Protein AF-A0A820GS29-F1 (afdb_monomer)

Structure (mmCIF, N/CA/C/O backbone):
data_AF-A0A820GS29-F1
#
_entry.id   AF-A0A820GS29-F1
#
loop_
_atom_site.group_PDB
_atom_site.id
_atom_site.type_symbol
_atom_site.label_atom_id
_atom_site.label_alt_id
_atom_site.label_comp_id
_atom_site.label_asym_id
_atom_site.label_entity_id
_atom_site.label_seq_id
_atom_site.pdbx_PDB_ins_code
_atom_site.Cartn_x
_atom_site.Cartn_y
_atom_site.Cartn_z
_atom_site.occupancy
_atom_site.B_iso_or_equiv
_atom_site.auth_seq_id
_atom_site.auth_comp_id
_atom_site.auth_asym_id
_atom_site.auth_atom_id
_atom_site.pdbx_PDB_model_num
ATOM 1 N N . PHE A 1 1 ? -36.192 -13.690 39.937 1.00 41.09 1 PHE A N 1
ATOM 2 C CA . PHE A 1 1 ? -34.889 -13.279 39.379 1.00 41.09 1 PHE A CA 1
ATOM 3 C C . PHE A 1 1 ? -35.140 -12.783 37.959 1.00 41.09 1 PHE A C 1
ATOM 5 O O . PHE A 1 1 ? -35.289 -13.589 37.053 1.00 41.09 1 PHE A O 1
ATOM 12 N N . PHE A 1 2 ? -35.360 -11.478 37.783 1.00 47.66 2 PHE A N 1
ATOM 13 C CA . PHE A 1 2 ? -35.663 -10.891 36.473 1.00 47.66 2 PHE A CA 1
ATOM 14 C C . PHE A 1 2 ? -34.328 -10.566 35.795 1.00 47.66 2 PHE A C 1
ATOM 16 O O . PHE A 1 2 ? -33.646 -9.623 36.193 1.00 47.66 2 PHE A O 1
ATOM 23 N N . VAL A 1 3 ? -33.917 -11.386 34.829 1.00 56.66 3 VAL A N 1
ATOM 24 C CA . VAL A 1 3 ? -32.747 -11.104 33.989 1.00 56.66 3 VAL A CA 1
ATOM 25 C C . VAL A 1 3 ? -33.113 -9.908 33.112 1.00 56.66 3 VAL A C 1
ATOM 27 O O . VAL A 1 3 ? -33.940 -10.028 32.210 1.00 56.66 3 VAL A O 1
ATOM 30 N N . ARG A 1 4 ? -32.563 -8.725 33.415 1.00 59.56 4 ARG A N 1
ATOM 31 C CA . ARG A 1 4 ? -32.670 -7.575 32.510 1.00 59.56 4 ARG A CA 1
ATOM 32 C C . ARG A 1 4 ? -31.845 -7.881 31.255 1.00 59.56 4 ARG A C 1
ATOM 34 O O . ARG A 1 4 ? -30.727 -8.375 31.392 1.00 59.56 4 ARG A O 1
ATOM 41 N N . PRO A 1 5 ? -32.356 -7.603 30.047 1.00 60.47 5 PRO A N 1
ATOM 42 C CA . PRO A 1 5 ? -31.556 -7.742 28.841 1.00 60.47 5 PRO A CA 1
ATOM 43 C C . PRO A 1 5 ? -30.421 -6.706 28.872 1.00 60.47 5 PRO A C 1
ATOM 45 O O . PRO A 1 5 ? -30.665 -5.503 28.781 1.00 60.47 5 PRO A O 1
ATOM 48 N N . ASN A 1 6 ? -29.180 -7.171 29.038 1.00 63.50 6 ASN A N 1
ATOM 49 C CA . ASN A 1 6 ? -27.981 -6.333 28.993 1.00 63.50 6 ASN A CA 1
ATOM 50 C C . ASN A 1 6 ? -27.607 -6.056 27.531 1.00 63.50 6 ASN A C 1
ATOM 52 O O . ASN A 1 6 ? -26.710 -6.680 26.975 1.00 63.50 6 ASN A O 1
ATOM 56 N N . TRP A 1 7 ? -28.292 -5.100 26.903 1.00 62.91 7 TRP A N 1
ATOM 57 C CA . TRP A 1 7 ? -27.891 -4.508 25.617 1.00 62.91 7 TRP A CA 1
ATOM 58 C C . TRP A 1 7 ? -26.733 -3.510 25.785 1.00 62.91 7 TRP A C 1
ATOM 60 O O . TRP A 1 7 ? -26.714 -2.446 25.167 1.00 62.91 7 TRP A O 1
ATOM 70 N N . THR A 1 8 ? -25.786 -3.787 26.680 1.00 69.19 8 THR A N 1
ATOM 71 C CA . THR A 1 8 ? -24.673 -2.879 26.938 1.00 69.19 8 THR A CA 1
ATOM 72 C C . THR A 1 8 ? -23.547 -3.186 25.956 1.00 69.19 8 THR A C 1
ATOM 74 O O . THR A 1 8 ? -22.783 -4.134 26.108 1.00 69.19 8 THR A O 1
ATOM 77 N N . PHE A 1 9 ? -23.411 -2.343 24.930 1.00 76.06 9 PHE A N 1
ATOM 78 C CA . PHE A 1 9 ? -22.301 -2.361 23.965 1.00 76.06 9 PHE A CA 1
ATOM 79 C C . PHE A 1 9 ? -20.935 -1.994 24.587 1.00 76.06 9 PHE A C 1
ATOM 81 O O . PHE A 1 9 ? -19.988 -1.662 23.881 1.00 76.06 9 PHE A O 1
ATOM 88 N N . GLU A 1 10 ? -20.806 -2.060 25.911 1.00 77.38 10 GLU A N 1
ATOM 89 C CA . GLU A 1 10 ? -19.615 -1.682 26.672 1.00 77.38 10 GLU A CA 1
ATOM 90 C C . GLU A 1 10 ? -18.399 -2.525 26.289 1.00 77.38 10 GLU A C 1
ATOM 92 O O . GLU A 1 10 ? -17.317 -1.978 26.103 1.00 77.38 10 GLU A O 1
ATOM 97 N N . LEU A 1 11 ? -18.578 -3.834 26.067 1.00 76.75 11 LEU A N 1
ATOM 98 C CA . LEU A 1 11 ? -17.507 -4.704 25.566 1.00 76.75 11 LEU A CA 1
ATOM 99 C C . LEU A 1 11 ? -17.043 -4.292 24.164 1.00 76.75 11 LEU A C 1
ATOM 101 O O . LEU A 1 11 ? -15.857 -4.378 23.850 1.00 76.75 11 LEU A O 1
ATOM 105 N N . LEU A 1 12 ? -17.963 -3.815 23.326 1.00 78.56 12 LEU A N 1
ATOM 106 C CA . LEU A 1 12 ? -17.663 -3.347 21.975 1.00 78.56 12 LEU A CA 1
ATOM 107 C C . LEU A 1 12 ? -16.857 -2.045 22.038 1.00 78.56 12 LEU A C 1
ATOM 109 O O . LEU A 1 12 ? -15.800 -1.947 21.426 1.00 78.56 12 LEU A O 1
ATOM 113 N N . PHE A 1 13 ? -17.271 -1.088 22.868 1.00 77.62 13 PHE A N 1
ATOM 114 C CA . PHE A 1 13 ? -16.509 0.144 23.085 1.00 77.62 13 PHE A CA 1
ATOM 115 C C . PHE A 1 13 ? -15.156 -0.091 23.769 1.00 77.62 13 PHE A C 1
ATOM 117 O O . PHE A 1 13 ? -14.193 0.607 23.459 1.00 77.62 13 PHE A O 1
ATOM 124 N N . LEU A 1 14 ? -15.051 -1.090 24.649 1.00 74.94 14 LEU A N 1
ATOM 125 C CA . LEU A 1 14 ? -13.799 -1.472 25.303 1.00 74.94 14 LEU A CA 1
ATOM 126 C C . LEU A 1 14 ? -12.811 -2.116 24.317 1.00 74.94 14 LEU A C 1
ATOM 128 O O . LEU A 1 14 ? -11.616 -1.838 24.367 1.00 74.94 14 LEU A O 1
ATOM 132 N N . THR A 1 15 ? -13.300 -2.965 23.409 1.00 79.19 15 THR A N 1
ATOM 133 C CA . THR A 1 15 ? -12.461 -3.708 22.449 1.00 79.19 15 THR A CA 1
ATOM 134 C C . THR A 1 15 ? -12.125 -2.910 21.193 1.00 79.19 15 THR A C 1
ATOM 136 O O . THR A 1 15 ? -11.029 -3.056 20.655 1.00 79.19 15 THR A O 1
ATOM 139 N N . VAL A 1 16 ? -13.043 -2.055 20.745 1.00 75.12 16 VAL A N 1
ATOM 140 C CA . VAL A 1 16 ? -12.930 -1.213 19.544 1.00 75.12 16 VAL A CA 1
ATOM 141 C C . VAL A 1 16 ? -12.537 0.228 19.906 1.00 75.12 16 VAL A C 1
ATOM 143 O O . VAL A 1 16 ? -12.439 1.097 19.047 1.00 75.12 16 VAL A O 1
ATOM 146 N N . GLY A 1 17 ? -12.273 0.506 21.184 1.00 75.81 17 GLY A N 1
ATOM 147 C CA . GLY A 1 17 ? -11.872 1.825 21.664 1.00 75.81 17 GLY A CA 1
ATOM 148 C C . GLY A 1 17 ? -10.761 2.470 20.822 1.00 75.81 17 GLY A C 1
ATOM 149 O O . GLY A 1 17 ? -9.892 1.802 20.269 1.00 75.81 17 GLY A O 1
ATOM 150 N N . GLN A 1 18 ? -10.791 3.801 20.725 1.00 80.38 18 GLN A N 1
ATOM 151 C CA . GLN A 1 18 ? -9.792 4.591 19.987 1.00 80.38 18 GLN A CA 1
ATOM 152 C C . GLN A 1 18 ? -9.742 4.326 18.464 1.00 80.38 18 GLN A C 1
ATOM 154 O O . GLN A 1 18 ? -8.698 4.475 17.823 1.00 80.38 18 GLN A O 1
ATOM 159 N N . LEU A 1 19 ? -10.895 4.025 17.848 1.00 83.81 19 LEU A N 1
ATOM 160 C CA . LEU A 1 19 ? -11.033 3.931 16.384 1.00 83.81 19 LEU A CA 1
ATOM 161 C C . LEU A 1 19 ? -10.445 5.124 15.635 1.00 83.81 19 LEU A C 1
ATOM 163 O O . LEU A 1 19 ? -9.818 4.945 14.598 1.00 83.81 19 LEU A O 1
ATOM 167 N N . HIS A 1 20 ? -10.628 6.335 16.159 1.00 87.19 20 HIS A N 1
ATOM 168 C CA . HIS A 1 20 ? -10.112 7.549 15.533 1.00 87.19 20 HIS A CA 1
ATOM 169 C C . HIS A 1 20 ? -8.586 7.490 15.346 1.00 87.19 20 HIS A C 1
ATOM 171 O O . HIS A 1 20 ? -8.100 7.769 14.254 1.00 87.19 20 HIS A O 1
ATOM 177 N N . ILE A 1 21 ? -7.838 7.041 16.362 1.00 88.00 21 ILE A N 1
ATOM 178 C CA . ILE A 1 21 ? -6.379 6.862 16.283 1.00 88.00 21 ILE A CA 1
ATOM 179 C C . ILE A 1 21 ? -6.040 5.773 15.265 1.00 88.00 21 ILE A C 1
ATOM 181 O O . ILE A 1 21 ? -5.169 5.964 14.421 1.00 88.00 21 ILE A O 1
ATOM 185 N N . THR A 1 22 ? -6.771 4.658 15.300 1.00 88.50 22 THR A N 1
ATOM 186 C CA . THR A 1 22 ? -6.577 3.525 14.382 1.00 88.50 22 THR A CA 1
ATOM 187 C C . THR A 1 22 ? -6.754 3.937 12.920 1.00 88.50 22 THR A C 1
ATOM 189 O O . THR A 1 22 ? -5.901 3.639 12.085 1.00 88.50 22 THR A O 1
ATOM 192 N N . ILE A 1 23 ? -7.818 4.683 12.614 1.00 90.62 23 ILE A N 1
ATOM 193 C CA . ILE A 1 23 ? -8.113 5.196 11.271 1.00 90.62 23 ILE A CA 1
ATOM 194 C C . ILE A 1 23 ? -7.034 6.186 10.822 1.00 90.62 23 ILE A C 1
ATOM 196 O O . ILE A 1 23 ? -6.609 6.129 9.669 1.00 90.62 23 ILE A O 1
ATOM 200 N N . ILE A 1 24 ? -6.555 7.063 11.712 1.00 91.38 24 ILE A N 1
ATOM 201 C CA . ILE A 1 24 ? -5.475 8.010 11.396 1.00 91.38 24 ILE A CA 1
ATOM 202 C C . ILE A 1 24 ? -4.181 7.258 11.067 1.00 91.38 24 ILE A C 1
ATOM 204 O O . ILE A 1 24 ? -3.594 7.506 10.014 1.00 91.38 24 ILE A O 1
ATOM 208 N N . ILE A 1 25 ? -3.757 6.315 11.918 1.00 89.62 25 ILE A N 1
ATOM 209 C CA . ILE A 1 25 ? -2.548 5.504 11.693 1.00 89.62 25 ILE A CA 1
ATOM 210 C C . ILE A 1 25 ? -2.652 4.764 10.358 1.00 89.62 25 ILE A C 1
ATOM 212 O O . ILE A 1 25 ? -1.737 4.828 9.535 1.00 89.62 25 ILE A O 1
ATOM 216 N N . TRP A 1 26 ? -3.782 4.095 10.126 1.00 92.06 26 TRP A N 1
ATOM 217 C CA . TRP A 1 26 ? -4.025 3.348 8.900 1.00 92.06 26 TRP A CA 1
ATOM 218 C C . TRP A 1 26 ? -4.023 4.247 7.661 1.00 92.06 26 TRP A C 1
ATOM 220 O O . TRP A 1 26 ? -3.376 3.919 6.667 1.00 92.06 26 TRP A O 1
ATOM 230 N N . SER A 1 27 ? -4.700 5.395 7.714 1.00 92.19 27 SER A N 1
ATOM 231 C CA . SER A 1 27 ? -4.778 6.343 6.600 1.00 92.19 27 SER A CA 1
ATOM 232 C C . SER A 1 27 ? -3.396 6.886 6.239 1.00 92.19 27 SER A C 1
ATOM 234 O O . SER A 1 27 ? -2.990 6.819 5.079 1.00 92.19 27 SER A O 1
ATOM 236 N N . VAL A 1 28 ? -2.623 7.325 7.239 1.00 91.88 28 VAL A N 1
ATOM 237 C CA . VAL A 1 28 ? -1.259 7.837 7.042 1.00 91.88 28 VAL A CA 1
ATOM 238 C C . VAL A 1 28 ? -0.348 6.759 6.459 1.00 91.88 28 VAL A C 1
ATOM 240 O O . VAL A 1 28 ? 0.352 7.018 5.480 1.00 91.88 28 VAL A O 1
ATOM 243 N N . MET A 1 29 ? -0.382 5.540 7.007 1.00 91.25 29 MET A N 1
ATOM 244 C CA . MET A 1 29 ? 0.409 4.417 6.498 1.00 91.25 29 MET A CA 1
ATOM 245 C C . MET A 1 29 ? 0.035 4.081 5.047 1.00 91.25 29 MET A C 1
ATOM 247 O O . MET A 1 29 ? 0.918 3.957 4.198 1.00 91.25 29 MET A O 1
ATOM 251 N N . THR A 1 30 ? -1.263 3.998 4.738 1.00 90.62 30 THR A N 1
ATOM 252 C CA . THR A 1 30 ? -1.778 3.684 3.394 1.00 90.62 30 THR A CA 1
ATOM 253 C C . THR A 1 30 ? -1.387 4.755 2.382 1.00 90.62 30 THR A C 1
ATOM 255 O O . THR A 1 30 ? -0.908 4.439 1.292 1.00 90.62 30 THR A O 1
ATOM 258 N N . PHE A 1 31 ? -1.554 6.027 2.740 1.00 92.06 31 PHE A N 1
ATOM 259 C CA . PHE A 1 31 ? -1.212 7.158 1.888 1.00 92.06 31 PHE A CA 1
ATOM 260 C C . PHE A 1 31 ? 0.290 7.174 1.597 1.00 92.06 31 PHE A C 1
ATOM 262 O O . PHE A 1 31 ? 0.700 7.128 0.439 1.00 92.06 31 PHE A O 1
ATOM 269 N N . CYS A 1 32 ? 1.112 7.132 2.649 1.00 90.81 32 CYS A N 1
ATOM 270 C CA . CYS A 1 32 ? 2.569 7.096 2.550 1.00 90.81 32 CYS A CA 1
ATOM 271 C C . CYS A 1 32 ? 3.042 5.945 1.647 1.00 90.81 32 CYS A C 1
ATOM 273 O O . CYS A 1 32 ? 3.834 6.149 0.728 1.00 90.81 32 CYS A O 1
ATOM 275 N N . THR A 1 33 ? 2.467 4.758 1.837 1.00 89.56 33 THR A N 1
ATOM 276 C CA . THR A 1 33 ? 2.737 3.572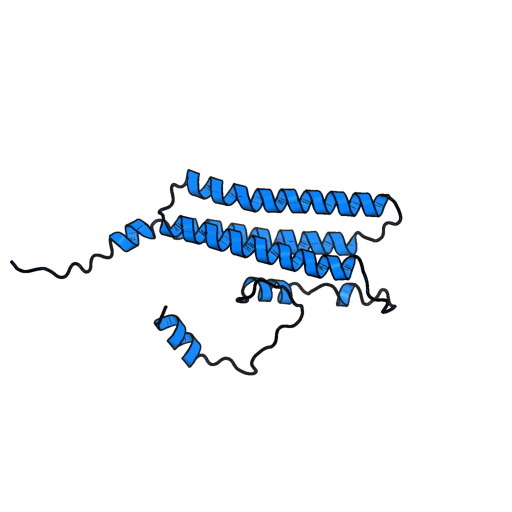 1.019 1.00 89.56 33 THR A CA 1
ATOM 277 C C . THR A 1 33 ? 2.373 3.740 -0.439 1.00 89.56 33 THR A C 1
ATOM 279 O O . THR A 1 33 ? 3.144 3.370 -1.325 1.00 89.56 33 THR A O 1
ATOM 282 N N . THR A 1 34 ? 1.208 4.317 -0.705 1.00 90.25 34 THR A N 1
ATOM 283 C CA . THR A 1 34 ? 0.726 4.498 -2.070 1.00 90.25 34 THR A CA 1
ATOM 284 C C . THR A 1 34 ? 1.690 5.380 -2.863 1.00 90.25 34 THR A C 1
ATOM 286 O O . THR A 1 34 ? 2.096 5.013 -3.964 1.00 90.25 34 THR A O 1
ATOM 289 N N . PHE A 1 35 ? 2.119 6.505 -2.290 1.00 90.62 35 PHE A N 1
ATOM 290 C CA . PHE A 1 35 ? 3.006 7.437 -2.982 1.00 90.62 35 PHE A CA 1
ATOM 291 C C . PHE A 1 35 ? 4.457 6.960 -3.040 1.00 90.62 35 PHE A C 1
ATOM 293 O O . PHE A 1 35 ? 5.048 6.978 -4.118 1.00 90.62 35 PHE A O 1
ATOM 300 N N . LEU A 1 36 ? 5.034 6.506 -1.922 1.00 90.94 36 LEU A N 1
ATOM 301 C CA . LEU A 1 36 ? 6.449 6.122 -1.879 1.00 90.94 36 LEU A CA 1
ATOM 302 C C . LEU A 1 36 ? 6.758 4.936 -2.790 1.00 90.94 36 LEU A C 1
ATOM 304 O O . LEU A 1 36 ? 7.747 4.968 -3.518 1.00 90.94 36 LEU A O 1
ATOM 308 N N . VAL A 1 37 ? 5.914 3.904 -2.787 1.00 92.06 37 VAL A N 1
ATOM 309 C CA . VAL A 1 37 ? 6.160 2.695 -3.583 1.00 92.06 37 VAL A CA 1
ATOM 310 C C . VAL A 1 37 ? 5.967 2.974 -5.069 1.00 92.06 37 VAL A C 1
ATOM 312 O O . VAL A 1 37 ? 6.806 2.578 -5.881 1.00 92.06 37 VAL A O 1
ATOM 315 N N . TYR A 1 38 ? 4.900 3.689 -5.436 1.00 91.31 38 TYR A N 1
ATOM 316 C CA . TYR A 1 38 ? 4.646 4.025 -6.834 1.00 91.31 38 TYR A CA 1
ATOM 317 C C . TYR A 1 38 ? 5.739 4.937 -7.398 1.00 91.31 38 TYR A C 1
ATOM 319 O O . TYR A 1 38 ? 6.353 4.610 -8.410 1.00 91.31 38 TYR A O 1
ATOM 327 N N . TYR A 1 39 ? 6.051 6.050 -6.728 1.00 91.31 39 TYR A N 1
ATOM 328 C CA . TYR A 1 39 ? 7.094 6.950 -7.218 1.00 91.31 39 TYR A CA 1
ATOM 329 C C . TYR A 1 39 ? 8.487 6.325 -7.131 1.00 91.31 39 TYR A C 1
ATOM 331 O O . TYR A 1 39 ? 9.290 6.522 -8.039 1.00 91.31 39 TYR A O 1
ATOM 339 N N . GLY A 1 40 ? 8.774 5.532 -6.097 1.00 90.88 40 GLY A N 1
ATOM 340 C CA . GLY A 1 40 ? 10.054 4.840 -5.950 1.00 90.88 40 GLY A CA 1
ATOM 341 C C . GLY A 1 40 ? 10.316 3.832 -7.070 1.00 90.88 40 GLY A C 1
ATOM 342 O O . GLY A 1 40 ? 11.422 3.786 -7.607 1.00 90.88 40 GLY A O 1
ATOM 343 N N . THR A 1 41 ? 9.305 3.054 -7.464 1.00 89.50 41 THR A N 1
ATOM 344 C CA . THR A 1 41 ? 9.400 2.131 -8.613 1.00 89.50 41 THR A CA 1
ATOM 345 C C . THR A 1 41 ? 9.425 2.869 -9.951 1.00 89.50 41 THR A C 1
ATOM 347 O O . THR A 1 41 ? 10.171 2.472 -10.841 1.00 89.50 41 THR A O 1
ATOM 350 N N . TYR A 1 42 ? 8.680 3.969 -10.088 1.00 89.94 42 TYR A N 1
ATOM 351 C CA . TYR A 1 42 ? 8.671 4.800 -11.294 1.00 89.94 42 TYR A CA 1
ATOM 352 C C . TYR A 1 42 ? 10.025 5.483 -11.554 1.00 89.94 42 TYR A C 1
ATOM 354 O O . TYR A 1 42 ? 10.544 5.449 -12.671 1.00 89.94 42 TYR A O 1
ATOM 362 N N . ILE A 1 43 ? 10.630 6.078 -10.519 1.00 88.56 43 ILE A N 1
ATOM 363 C CA . ILE A 1 43 ? 11.965 6.692 -10.608 1.00 88.56 43 ILE A CA 1
ATOM 364 C C . ILE A 1 43 ? 13.002 5.628 -10.956 1.00 88.56 43 ILE A C 1
ATOM 366 O O . ILE A 1 43 ? 13.838 5.863 -11.825 1.00 88.56 43 ILE A O 1
ATOM 370 N N . TRP A 1 44 ? 12.917 4.457 -10.318 1.00 89.25 44 TRP A N 1
ATOM 371 C CA . TRP A 1 44 ? 13.792 3.334 -10.627 1.00 89.25 44 TRP A CA 1
ATOM 372 C C . TRP A 1 44 ? 13.675 2.905 -12.083 1.00 89.25 44 TRP A C 1
ATOM 374 O O . TRP A 1 44 ? 14.694 2.858 -12.761 1.00 89.25 44 TRP A O 1
ATOM 384 N N . ALA A 1 45 ? 12.458 2.702 -12.596 1.00 86.31 45 ALA A N 1
ATOM 385 C CA . ALA A 1 45 ? 12.221 2.337 -13.991 1.00 86.31 45 ALA A CA 1
ATOM 386 C C . ALA A 1 45 ? 12.849 3.345 -14.974 1.00 86.31 45 ALA A C 1
ATOM 388 O O . ALA A 1 45 ? 13.574 2.953 -15.888 1.00 86.31 45 ALA A O 1
ATOM 389 N N . ASN A 1 46 ? 12.638 4.646 -14.747 1.00 83.56 46 ASN A N 1
ATOM 390 C CA . ASN A 1 46 ? 13.147 5.714 -15.616 1.00 83.56 46 ASN A CA 1
ATOM 391 C C . ASN A 1 46 ? 14.656 5.971 -15.473 1.00 83.56 46 ASN A C 1
ATOM 393 O O . ASN A 1 46 ? 15.285 6.504 -16.392 1.00 83.56 46 ASN A O 1
ATOM 397 N N . GLY A 1 47 ? 15.234 5.629 -14.321 1.00 79.06 47 GLY A N 1
ATOM 398 C CA . GLY A 1 47 ? 16.642 5.837 -13.995 1.00 79.06 47 GLY A CA 1
ATOM 399 C C . GLY A 1 47 ? 17.592 4.847 -14.665 1.00 79.06 47 GLY A C 1
ATOM 400 O O . GLY A 1 47 ? 18.797 5.082 -14.683 1.00 79.06 47 GLY A O 1
ATOM 401 N N . ARG A 1 48 ? 17.091 3.768 -15.281 1.00 78.12 48 ARG A N 1
ATOM 402 C CA . ARG A 1 48 ? 17.923 2.709 -15.886 1.00 78.12 48 ARG A CA 1
ATOM 403 C C . ARG A 1 48 ? 18.430 3.037 -17.289 1.00 78.12 48 ARG A C 1
ATOM 405 O O . ARG A 1 48 ? 18.413 2.204 -18.185 1.00 78.12 48 ARG A O 1
ATOM 412 N N . LYS A 1 49 ? 18.909 4.267 -17.467 1.00 75.12 49 LYS A N 1
ATOM 413 C CA . LYS A 1 49 ? 19.636 4.712 -18.669 1.00 75.12 49 LYS A CA 1
ATOM 414 C C . LYS A 1 49 ? 21.139 4.426 -18.577 1.00 75.12 49 LYS A C 1
ATOM 416 O O . LYS A 1 49 ? 21.868 4.615 -19.546 1.00 75.12 49 LYS A O 1
ATOM 421 N N . PHE A 1 50 ? 21.611 4.009 -17.402 1.00 72.06 50 PHE A N 1
ATOM 422 C CA . PHE A 1 50 ? 23.010 3.677 -17.149 1.00 72.06 50 PHE A CA 1
ATOM 423 C C . PHE A 1 50 ? 23.365 2.293 -17.707 1.00 72.06 50 PHE A C 1
ATOM 425 O O . PHE A 1 50 ? 22.538 1.386 -17.706 1.00 72.06 50 PHE A O 1
ATOM 432 N N . SER A 1 51 ? 24.615 2.118 -18.139 1.00 75.50 51 SER A N 1
ATOM 433 C CA . SER A 1 51 ? 25.146 0.841 -18.634 1.00 75.50 51 SER A CA 1
ATOM 434 C C . SER A 1 51 ? 26.243 0.291 -17.711 1.00 75.50 51 SER A C 1
ATOM 436 O O . SER A 1 51 ? 26.899 1.039 -16.980 1.00 75.50 51 SER A O 1
ATOM 438 N N . GLY A 1 52 ? 26.441 -1.030 -17.732 1.00 81.25 52 GLY A N 1
ATOM 439 C CA . GLY A 1 52 ? 27.532 -1.714 -17.032 1.00 81.25 52 GLY A CA 1
ATOM 440 C C . GLY A 1 52 ? 27.365 -1.817 -15.509 1.00 81.25 52 GLY A C 1
ATOM 441 O O . GLY A 1 52 ? 26.283 -2.089 -14.989 1.00 81.25 52 GLY A O 1
ATOM 442 N N . THR A 1 53 ? 28.462 -1.648 -14.769 1.00 81.88 53 THR A N 1
ATOM 443 C CA . THR A 1 53 ? 28.536 -1.819 -13.303 1.00 81.88 53 THR A CA 1
ATOM 444 C C . THR A 1 53 ? 27.728 -0.776 -12.527 1.00 81.88 53 THR A C 1
ATOM 446 O O . THR A 1 53 ? 27.239 -1.071 -11.438 1.00 81.88 53 THR A O 1
ATOM 449 N N . ILE A 1 54 ? 27.540 0.419 -13.097 1.00 85.06 54 ILE A N 1
ATOM 450 C CA . ILE A 1 54 ? 26.771 1.520 -12.492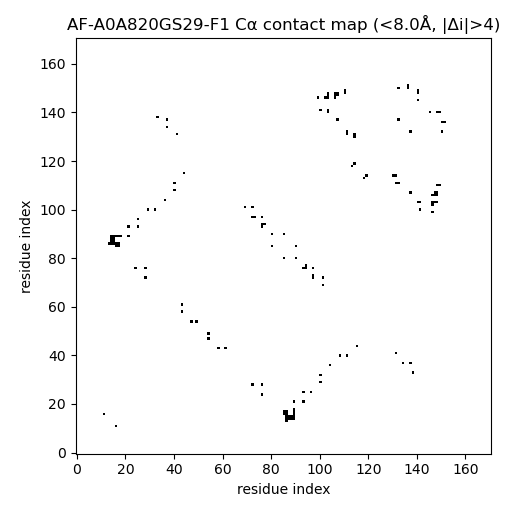 1.00 85.06 54 ILE A CA 1
ATOM 451 C C . ILE A 1 54 ? 25.284 1.153 -12.401 1.00 85.06 54 ILE A C 1
ATOM 453 O O . ILE A 1 54 ? 24.649 1.435 -11.388 1.00 85.06 54 ILE A O 1
ATOM 457 N N . LEU A 1 55 ? 24.748 0.455 -13.409 1.00 86.19 55 LEU A N 1
ATOM 458 C CA . LEU A 1 55 ? 23.370 -0.040 -13.389 1.00 86.19 55 LEU A CA 1
ATOM 459 C C . LEU A 1 55 ? 23.159 -1.068 -12.269 1.00 86.19 55 LEU A C 1
ATOM 461 O O . LEU A 1 55 ? 22.193 -0.974 -11.520 1.00 86.19 55 LEU A O 1
ATOM 465 N N . LYS A 1 56 ? 24.105 -2.003 -12.100 1.00 86.12 56 LYS A N 1
ATOM 466 C CA . LYS A 1 56 ? 24.055 -2.998 -11.014 1.00 86.12 56 LYS A CA 1
ATOM 467 C C . LYS A 1 56 ? 24.087 -2.341 -9.633 1.00 86.12 56 LYS A C 1
ATOM 469 O O . LYS A 1 56 ? 23.359 -2.769 -8.744 1.00 86.12 56 LYS A O 1
ATOM 474 N N . LEU A 1 57 ? 24.919 -1.313 -9.451 1.00 88.88 57 LEU A N 1
ATOM 475 C CA . LEU A 1 57 ? 24.969 -0.559 -8.198 1.00 88.88 57 LEU A CA 1
ATOM 476 C C . LEU A 1 57 ? 23.662 0.208 -7.957 1.00 88.88 57 LEU A C 1
ATOM 478 O O . LEU A 1 57 ? 23.151 0.188 -6.844 1.00 88.88 57 LEU A O 1
ATOM 482 N N . TYR A 1 58 ? 23.100 0.834 -8.994 1.00 90.25 58 TYR A N 1
ATOM 483 C CA . TYR A 1 58 ? 21.815 1.528 -8.913 1.00 90.25 58 TYR A CA 1
ATOM 484 C C . TYR A 1 58 ? 20.674 0.585 -8.502 1.00 90.25 58 TYR A C 1
ATOM 486 O O . TYR A 1 58 ? 19.926 0.901 -7.576 1.00 90.25 58 TYR A O 1
ATOM 494 N N . ASP A 1 59 ? 20.595 -0.599 -9.115 1.00 89.44 59 ASP A N 1
ATOM 495 C CA . ASP A 1 59 ? 19.603 -1.625 -8.777 1.00 89.44 59 ASP A CA 1
ATOM 496 C C . ASP A 1 59 ? 19.790 -2.154 -7.343 1.00 89.44 59 ASP A C 1
ATOM 498 O O . ASP A 1 59 ? 18.811 -2.317 -6.614 1.00 89.44 59 ASP A O 1
ATOM 502 N N . MET A 1 60 ? 21.036 -2.355 -6.892 1.00 90.75 60 MET A N 1
ATOM 503 C CA . MET A 1 60 ? 21.328 -2.747 -5.505 1.00 90.75 60 MET A CA 1
ATOM 504 C C . MET A 1 60 ? 20.948 -1.662 -4.493 1.00 90.75 60 MET A C 1
ATOM 506 O O . MET A 1 60 ? 20.352 -1.968 -3.461 1.00 90.75 60 MET A O 1
ATOM 510 N N . CYS A 1 61 ? 21.258 -0.395 -4.781 1.00 92.19 61 CYS A N 1
ATOM 511 C CA . CYS A 1 61 ? 20.864 0.733 -3.939 1.00 92.19 61 CYS A CA 1
ATOM 512 C C . CYS A 1 61 ? 19.340 0.835 -3.835 1.00 92.19 61 CYS A C 1
ATOM 514 O O . CYS A 1 61 ? 18.808 1.021 -2.741 1.00 92.19 61 CYS A O 1
ATOM 516 N N . TRP A 1 62 ? 18.631 0.674 -4.953 1.00 92.56 62 TRP A N 1
ATOM 517 C CA . TRP A 1 62 ? 17.174 0.673 -4.959 1.00 92.56 62 TRP A CA 1
ATOM 518 C C . TRP A 1 62 ? 16.594 -0.486 -4.138 1.00 92.56 62 TRP A C 1
ATOM 520 O O . TRP A 1 62 ? 15.711 -0.269 -3.307 1.00 92.56 62 TRP A O 1
ATOM 530 N N . LEU A 1 63 ? 17.135 -1.696 -4.303 1.00 92.25 63 LEU A N 1
ATOM 531 C CA . LEU A 1 63 ? 16.735 -2.874 -3.533 1.00 92.25 63 LEU A CA 1
ATOM 532 C C . LEU A 1 63 ? 16.964 -2.660 -2.031 1.00 92.25 63 LEU A C 1
ATOM 534 O O . LEU A 1 63 ? 16.089 -2.974 -1.226 1.00 92.25 63 LEU A O 1
ATOM 538 N N . LEU A 1 64 ? 18.101 -2.077 -1.643 1.00 94.38 64 LEU A N 1
ATOM 539 C CA . LEU A 1 64 ? 18.394 -1.757 -0.247 1.00 94.38 64 LEU A CA 1
ATOM 540 C C . LEU A 1 64 ? 17.383 -0.755 0.326 1.00 94.38 64 LEU A C 1
ATOM 542 O O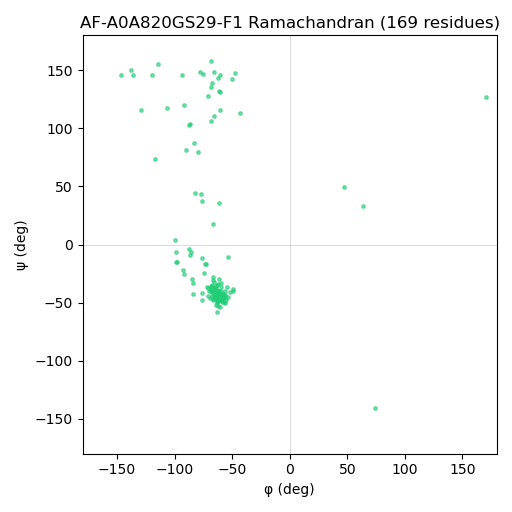 . LEU A 1 64 ? 16.840 -0.988 1.404 1.00 94.38 64 LEU A O 1
ATOM 546 N N . ILE A 1 65 ? 17.085 0.327 -0.403 1.00 94.25 65 ILE A N 1
ATOM 547 C CA . ILE A 1 65 ? 16.071 1.318 -0.006 1.00 94.25 65 ILE A CA 1
ATOM 548 C C . ILE A 1 65 ? 14.702 0.649 0.151 1.00 94.25 65 ILE A C 1
ATOM 550 O O . ILE A 1 65 ? 14.002 0.904 1.131 1.00 94.25 65 ILE A O 1
ATOM 554 N N . TYR A 1 66 ? 14.338 -0.238 -0.774 1.00 93.75 66 TYR A N 1
ATOM 555 C CA . TYR A 1 66 ? 13.098 -1.002 -0.715 1.00 93.75 66 TYR A CA 1
ATOM 556 C C . TYR A 1 66 ? 13.024 -1.904 0.529 1.00 93.75 66 TYR A C 1
ATOM 558 O O . TYR A 1 66 ? 12.015 -1.890 1.234 1.00 93.75 66 TYR A O 1
ATOM 566 N N . ILE A 1 67 ? 14.090 -2.642 0.855 1.00 94.06 67 ILE A N 1
ATOM 567 C CA . ILE A 1 67 ? 14.140 -3.474 2.069 1.00 94.06 67 ILE A CA 1
ATOM 568 C C . ILE A 1 67 ? 14.024 -2.606 3.324 1.00 94.06 67 ILE A C 1
ATOM 570 O O . ILE A 1 67 ? 13.203 -2.899 4.194 1.00 94.06 67 ILE A O 1
ATOM 574 N N . CYS A 1 68 ? 14.794 -1.519 3.411 1.00 94.38 68 CYS A N 1
ATOM 575 C CA . CYS A 1 68 ? 14.712 -0.572 4.524 1.00 94.38 68 CYS A CA 1
ATOM 576 C C . CYS A 1 68 ? 13.289 -0.023 4.687 1.00 94.38 68 CYS A C 1
ATOM 578 O O . CYS A 1 68 ? 12.790 0.091 5.806 1.00 94.38 68 CYS A O 1
ATOM 580 N N . TYR A 1 69 ? 12.611 0.261 3.576 1.00 93.12 69 TYR A N 1
ATOM 581 C CA . TYR A 1 69 ? 11.232 0.720 3.573 1.00 93.12 69 TYR A CA 1
ATOM 582 C C . TYR A 1 69 ? 10.250 -0.340 4.101 1.00 93.12 69 TYR A C 1
ATOM 584 O O . TYR A 1 69 ? 9.432 -0.027 4.964 1.00 93.12 69 TYR A O 1
ATOM 592 N N . VAL A 1 70 ? 10.355 -1.601 3.662 1.00 92.88 70 VAL A N 1
ATOM 593 C CA . VAL A 1 70 ? 9.515 -2.703 4.176 1.00 92.88 70 VAL A CA 1
ATOM 594 C C . VAL A 1 70 ? 9.756 -2.932 5.672 1.00 92.88 70 VAL A C 1
ATOM 596 O O . VAL A 1 70 ? 8.801 -3.108 6.429 1.00 92.88 70 VAL A O 1
ATOM 599 N N . MET A 1 71 ? 11.009 -2.858 6.129 1.00 93.94 71 MET A N 1
ATOM 600 C CA . MET A 1 71 ? 11.344 -2.939 7.556 1.00 93.94 71 MET A CA 1
ATOM 601 C C . MET A 1 71 ? 10.767 -1.761 8.352 1.00 93.94 71 MET A C 1
ATOM 603 O O . MET A 1 71 ? 10.255 -1.947 9.458 1.00 93.94 71 MET A O 1
ATOM 607 N N . GLY A 1 72 ? 10.788 -0.553 7.784 1.00 92.38 72 GLY A N 1
ATOM 608 C CA . GLY A 1 72 ? 10.128 0.623 8.353 1.00 92.38 72 GLY A CA 1
ATOM 609 C C . GLY A 1 72 ? 8.616 0.432 8.467 1.00 92.38 72 GLY A C 1
ATOM 610 O O . GLY A 1 72 ? 8.042 0.662 9.529 1.00 92.38 72 GLY 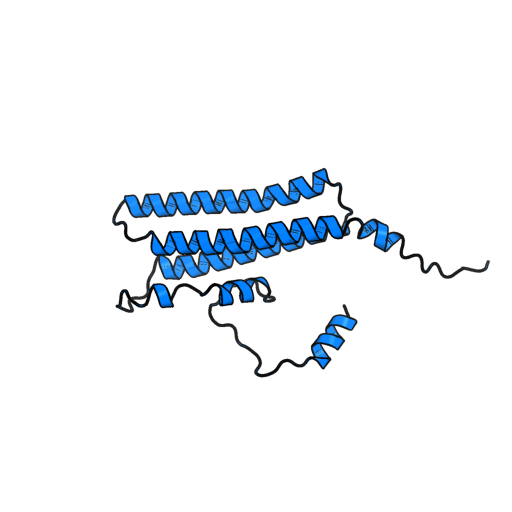A O 1
ATOM 611 N N . LEU A 1 73 ? 7.970 -0.076 7.414 1.00 91.19 73 LEU A N 1
ATOM 612 C CA . LEU A 1 73 ? 6.549 -0.418 7.444 1.00 91.19 73 LEU A CA 1
ATOM 613 C C . LEU A 1 73 ? 6.215 -1.493 8.472 1.00 91.19 73 LEU A C 1
ATOM 615 O O . LEU A 1 73 ? 5.108 -1.468 8.992 1.00 91.19 73 LEU A O 1
ATOM 619 N N . LEU A 1 74 ? 7.129 -2.416 8.783 1.00 91.44 74 LEU A N 1
ATOM 620 C CA . LEU A 1 74 ? 6.922 -3.442 9.806 1.00 91.44 74 LEU A CA 1
ATOM 621 C C . LEU A 1 74 ? 7.059 -2.872 11.230 1.00 91.44 74 LEU A C 1
ATOM 623 O O . LEU A 1 74 ? 6.266 -3.178 12.121 1.00 91.44 74 LEU A O 1
ATOM 627 N N . THR A 1 75 ? 8.053 -2.014 11.442 1.00 90.94 75 THR A N 1
ATOM 628 C CA . THR A 1 75 ? 8.407 -1.490 12.769 1.00 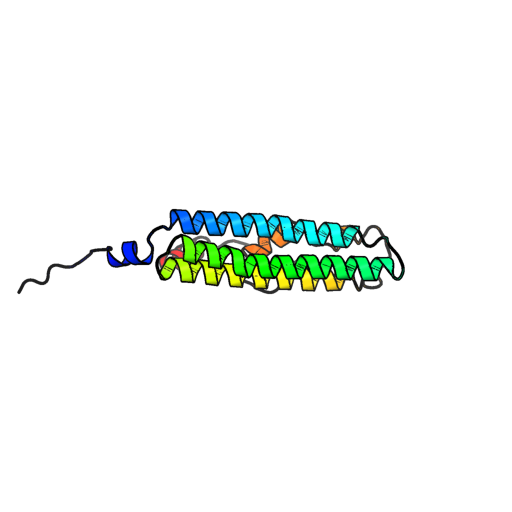90.94 75 THR A CA 1
ATOM 629 C C . THR A 1 75 ? 7.559 -0.292 13.195 1.00 90.94 75 THR A C 1
ATOM 631 O O . THR A 1 75 ? 7.096 -0.259 14.333 1.00 90.94 75 THR A O 1
ATOM 634 N N . ILE A 1 76 ? 7.290 0.671 12.305 1.00 90.62 76 ILE A N 1
ATOM 635 C CA . ILE A 1 76 ? 6.608 1.930 12.653 1.00 90.62 76 ILE A CA 1
ATOM 636 C C . ILE A 1 76 ? 5.194 1.690 13.217 1.00 90.62 76 ILE A C 1
ATOM 638 O O . ILE A 1 76 ? 4.937 2.158 14.329 1.00 90.62 76 ILE A O 1
ATOM 642 N N . PRO A 1 77 ? 4.277 0.961 12.545 1.00 87.31 77 PRO A N 1
ATOM 643 C CA . PRO A 1 77 ? 2.927 0.728 13.062 1.00 87.31 77 PRO A CA 1
ATOM 644 C C . PRO A 1 77 ? 2.940 -0.087 14.357 1.00 87.31 77 PRO A C 1
ATOM 646 O O . PRO A 1 77 ? 2.167 0.206 15.264 1.00 87.31 77 PRO A O 1
ATOM 649 N N . CYS A 1 78 ? 3.864 -1.047 14.481 1.00 88.06 78 CYS A N 1
ATOM 650 C CA . CYS A 1 78 ? 4.044 -1.844 15.694 1.00 88.06 78 CYS A CA 1
ATOM 651 C C . CYS A 1 78 ? 4.431 -0.958 16.892 1.00 88.06 78 CYS A C 1
ATOM 653 O O . CYS A 1 78 ? 3.801 -1.016 17.949 1.00 88.06 78 CYS A O 1
ATOM 655 N N . CYS A 1 79 ? 5.382 -0.040 16.699 1.00 90.44 79 CYS A N 1
ATOM 656 C CA . CYS A 1 79 ? 5.750 0.942 17.718 1.00 90.44 79 CYS A CA 1
ATOM 657 C C . CYS A 1 79 ? 4.582 1.877 18.079 1.00 90.44 79 CYS A C 1
ATOM 659 O O . CYS A 1 79 ? 4.394 2.182 19.257 1.00 90.44 79 CYS A O 1
ATOM 661 N N . GLN A 1 80 ? 3.778 2.323 17.102 1.00 87.62 80 GLN A N 1
ATOM 662 C CA . GLN A 1 80 ? 2.597 3.157 17.379 1.00 87.62 80 GLN A CA 1
ATOM 663 C C . GLN A 1 80 ? 1.551 2.398 18.203 1.00 87.62 80 GLN A C 1
ATOM 665 O O . GLN A 1 80 ? 1.017 2.944 19.166 1.00 87.62 80 GLN A O 1
ATOM 670 N N . VAL A 1 81 ? 1.303 1.127 17.878 1.00 88.62 81 VAL A N 1
ATOM 671 C CA . VAL A 1 81 ? 0.387 0.266 18.636 1.00 88.62 81 VAL A CA 1
ATOM 672 C C . VAL A 1 81 ? 0.821 0.136 20.098 1.00 88.62 81 VAL A C 1
ATOM 674 O O . VAL A 1 81 ? -0.008 0.299 20.994 1.00 88.62 81 VAL A O 1
ATOM 677 N N . MET A 1 82 ? 2.115 -0.090 20.353 1.00 88.38 82 MET A N 1
ATOM 678 C CA . MET A 1 82 ? 2.645 -0.183 21.719 1.00 88.38 82 MET A CA 1
ATOM 679 C C . MET A 1 82 ? 2.559 1.149 22.472 1.00 88.38 82 MET A C 1
ATOM 681 O O . MET A 1 82 ? 2.236 1.167 23.658 1.00 88.38 82 MET A O 1
ATOM 685 N N . LYS A 1 83 ? 2.820 2.269 21.787 1.00 88.81 83 LYS A N 1
ATOM 686 C CA . LYS A 1 83 ? 2.803 3.608 22.388 1.00 88.81 83 LYS A CA 1
ATOM 687 C C . LYS A 1 83 ? 1.401 4.051 22.806 1.00 88.81 83 LYS A C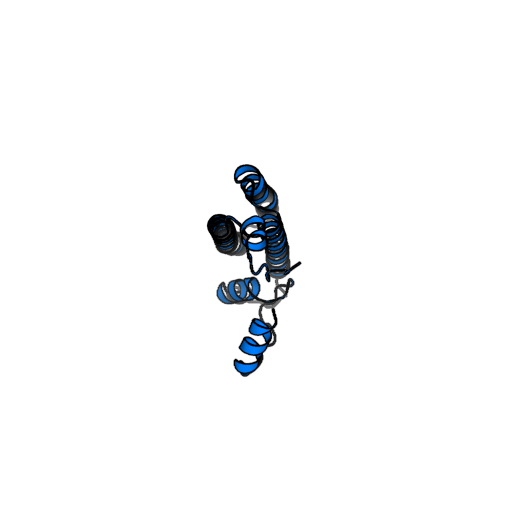 1
ATOM 689 O O . LYS A 1 83 ? 1.250 4.631 23.875 1.00 88.81 83 LYS A O 1
ATOM 694 N N . TYR A 1 84 ? 0.396 3.800 21.968 1.00 85.12 84 TYR A N 1
ATOM 695 C CA . TYR A 1 84 ? -0.989 4.204 22.236 1.00 85.12 84 TYR A CA 1
ATOM 696 C C . TYR A 1 84 ? -1.786 3.170 23.043 1.00 85.12 84 TYR A C 1
ATOM 698 O O . TYR A 1 84 ? -2.928 3.451 23.393 1.00 85.12 84 TYR A O 1
ATOM 706 N N . GLN A 1 85 ? -1.194 2.007 23.356 1.00 85.69 85 GLN A N 1
ATOM 707 C CA . GLN A 1 85 ? -1.838 0.908 24.093 1.00 85.69 85 GLN A CA 1
ATOM 708 C C . GLN A 1 85 ? -3.238 0.600 23.545 1.00 85.69 85 GLN A C 1
ATOM 710 O O . GLN A 1 85 ? -4.229 0.558 24.275 1.00 85.69 85 GLN A O 1
ATOM 715 N N . LEU A 1 86 ? -3.310 0.440 22.221 1.00 83.81 86 LEU A N 1
ATOM 716 C CA . LEU A 1 86 ? -4.572 0.207 21.531 1.00 83.81 86 LEU A CA 1
ATOM 717 C C . LEU A 1 86 ? -5.229 -1.095 22.026 1.00 83.81 86 LEU A C 1
ATOM 719 O O . LEU A 1 86 ? -4.531 -2.072 22.318 1.00 83.81 86 LEU A O 1
ATOM 723 N N . PRO A 1 87 ? -6.569 -1.141 22.091 1.00 86.12 87 PRO A N 1
ATOM 724 C CA . PRO A 1 87 ? -7.281 -2.338 22.504 1.00 86.12 87 PRO A CA 1
ATOM 725 C C . PRO A 1 87 ? -7.140 -3.456 21.463 1.00 86.12 87 PRO A C 1
ATOM 727 O O . PRO A 1 87 ? -6.869 -3.216 20.285 1.00 86.12 87 PRO A O 1
ATOM 730 N N . PHE A 1 88 ? -7.340 -4.698 21.904 1.00 85.06 88 PHE A N 1
ATOM 731 C CA . PHE A 1 88 ? -7.019 -5.905 21.133 1.00 85.06 88 PHE A CA 1
ATOM 732 C C . PHE A 1 88 ? -7.603 -5.937 19.707 1.00 85.06 88 PHE A C 1
ATOM 734 O O . PHE A 1 88 ? -6.917 -6.343 18.771 1.00 85.06 88 PHE A O 1
ATOM 741 N N . ALA A 1 89 ? -8.846 -5.489 19.500 1.00 87.44 89 ALA A N 1
ATOM 742 C CA . ALA A 1 89 ? -9.441 -5.522 18.162 1.00 87.44 89 ALA A CA 1
ATOM 743 C C . ALA A 1 89 ? -8.794 -4.494 17.214 1.00 87.44 89 ALA A C 1
ATOM 745 O O . ALA A 1 89 ? -8.561 -4.781 16.036 1.00 87.44 89 ALA A O 1
ATOM 746 N N . ALA A 1 90 ? -8.448 -3.311 17.731 1.00 87.81 90 ALA A N 1
ATOM 747 C CA . ALA A 1 90 ? -7.765 -2.271 16.968 1.00 87.81 90 ALA A CA 1
ATOM 748 C C . ALA A 1 90 ? -6.345 -2.703 16.570 1.00 87.81 90 ALA A C 1
ATOM 750 O O . ALA A 1 90 ? -5.937 -2.503 15.425 1.00 87.81 90 ALA A O 1
ATOM 751 N N . THR A 1 91 ? -5.608 -3.360 17.473 1.00 90.00 91 THR A N 1
ATOM 752 C CA . THR A 1 91 ? -4.260 -3.870 17.168 1.00 90.00 91 THR A CA 1
ATOM 753 C C . THR A 1 91 ? -4.290 -4.963 16.111 1.00 90.00 91 THR A C 1
ATOM 755 O O . THR A 1 91 ? -3.532 -4.888 15.145 1.00 90.00 91 THR A O 1
ATOM 758 N N . ALA A 1 92 ? -5.208 -5.925 16.237 1.00 90.94 92 ALA A N 1
ATOM 759 C CA . ALA A 1 92 ? -5.403 -6.974 15.242 1.00 90.94 92 ALA A CA 1
ATOM 760 C C . ALA A 1 92 ? -5.733 -6.387 13.860 1.00 90.94 92 ALA A C 1
ATOM 762 O O . ALA A 1 92 ? -5.156 -6.809 12.859 1.00 90.94 92 ALA A O 1
ATOM 763 N N . THR A 1 93 ? -6.593 -5.363 13.812 1.00 91.19 93 THR A N 1
ATOM 764 C CA . THR A 1 93 ? -6.948 -4.659 12.570 1.00 91.19 93 THR A CA 1
ATOM 765 C C . THR A 1 93 ? -5.730 -3.989 11.932 1.00 91.19 93 THR A C 1
ATOM 767 O O . THR A 1 93 ? -5.485 -4.175 10.742 1.00 91.19 93 THR A O 1
ATOM 770 N N . ILE A 1 94 ? -4.922 -3.256 12.709 1.00 92.25 94 ILE A N 1
ATOM 771 C CA . ILE A 1 94 ? -3.714 -2.590 12.194 1.00 92.25 94 ILE A CA 1
ATOM 772 C C . ILE A 1 94 ? -2.708 -3.613 11.666 1.00 92.25 94 ILE A C 1
ATOM 774 O O . ILE A 1 94 ? -2.172 -3.417 10.579 1.00 92.25 94 ILE A O 1
ATOM 778 N N . ILE A 1 95 ? -2.468 -4.705 12.397 1.00 92.38 95 ILE A N 1
ATOM 779 C CA . ILE A 1 95 ? -1.517 -5.751 11.992 1.00 92.38 95 ILE A CA 1
ATOM 780 C C . ILE A 1 95 ? -1.998 -6.456 10.716 1.00 92.38 95 ILE A C 1
ATOM 782 O O . ILE A 1 95 ? -1.212 -6.668 9.792 1.00 92.38 95 ILE A O 1
ATOM 786 N N . ALA A 1 96 ? -3.289 -6.789 10.625 1.00 93.06 96 ALA A N 1
ATOM 787 C CA . ALA A 1 96 ? -3.863 -7.395 9.425 1.00 93.06 96 ALA A CA 1
ATOM 788 C C . ALA A 1 96 ? -3.720 -6.470 8.205 1.00 93.06 96 ALA A C 1
ATOM 790 O O . ALA A 1 96 ? -3.283 -6.903 7.135 1.00 93.06 96 ALA A O 1
ATOM 791 N N . GLU A 1 97 ? -4.014 -5.181 8.375 1.00 92.50 97 GLU A N 1
ATOM 792 C CA . GLU A 1 97 ? -3.865 -4.174 7.325 1.00 92.50 97 GLU A CA 1
ATOM 793 C C . GLU A 1 97 ? -2.400 -3.931 6.935 1.00 92.50 97 GLU A C 1
ATOM 795 O O . GLU A 1 97 ? -2.088 -3.784 5.753 1.00 92.50 97 GLU A O 1
ATOM 800 N N . GLN A 1 98 ? -1.486 -3.956 7.902 1.00 93.44 98 GLN A N 1
ATOM 801 C CA . GLN A 1 98 ? -0.045 -3.851 7.683 1.00 93.44 98 GLN A CA 1
ATOM 802 C C . GLN A 1 98 ? 0.476 -5.020 6.834 1.00 93.44 98 GLN A C 1
ATOM 804 O O . GLN A 1 98 ? 1.159 -4.805 5.830 1.00 93.44 98 GLN A O 1
ATOM 809 N N . LEU A 1 99 ? 0.107 -6.259 7.179 1.00 93.56 99 LEU A N 1
ATOM 810 C CA . LEU A 1 99 ? 0.458 -7.447 6.394 1.00 93.56 99 LEU A CA 1
ATOM 811 C C . LEU A 1 99 ? -0.123 -7.372 4.979 1.00 93.56 99 LEU A C 1
ATOM 813 O O . LEU A 1 99 ? 0.583 -7.625 3.999 1.00 93.56 99 LEU A O 1
ATOM 817 N N . ARG A 1 100 ? -1.394 -6.966 4.857 1.00 94.12 100 ARG A N 1
ATOM 818 C CA . ARG A 1 100 ? -2.069 -6.779 3.566 1.00 94.12 100 ARG A CA 1
ATOM 819 C C . ARG A 1 100 ? -1.301 -5.805 2.671 1.00 94.12 100 ARG A C 1
ATOM 821 O O . ARG A 1 100 ? -1.123 -6.085 1.485 1.00 94.12 100 ARG A O 1
ATOM 828 N N . GLN A 1 101 ? -0.829 -4.686 3.218 1.00 93.44 101 GLN A N 1
ATOM 829 C CA . GLN A 1 101 ? -0.060 -3.695 2.466 1.00 93.44 101 GLN A CA 1
ATOM 830 C C . GLN A 1 101 ? 1.300 -4.232 2.026 1.00 93.44 101 GLN A C 1
ATOM 832 O O . GLN A 1 101 ? 1.614 -4.139 0.843 1.00 93.44 101 GLN A O 1
ATOM 837 N N . ILE A 1 102 ? 2.065 -4.867 2.919 1.00 94.19 102 ILE A N 1
ATOM 838 C CA . ILE A 1 102 ? 3.381 -5.444 2.589 1.00 94.19 102 ILE A CA 1
ATOM 839 C C . ILE A 1 102 ? 3.270 -6.440 1.428 1.00 94.19 102 ILE A C 1
ATOM 841 O O . ILE A 1 102 ? 4.039 -6.373 0.468 1.00 94.19 102 ILE A O 1
ATOM 845 N N . LEU A 1 103 ? 2.275 -7.329 1.476 1.00 95.06 103 LEU A N 1
ATOM 846 C CA . LEU A 1 103 ? 2.046 -8.322 0.425 1.00 95.06 103 LEU A CA 1
ATOM 847 C C . LEU A 1 103 ? 1.710 -7.665 -0.917 1.00 95.06 103 LEU A C 1
ATOM 849 O O . LEU A 1 103 ? 2.262 -8.046 -1.952 1.00 95.06 103 LEU A O 1
ATOM 853 N N . LYS A 1 104 ? 0.846 -6.643 -0.903 1.00 94.62 104 LYS A N 1
ATOM 854 C CA . LYS A 1 104 ? 0.486 -5.892 -2.110 1.00 94.62 104 LYS A CA 1
ATOM 855 C C . LYS A 1 104 ? 1.697 -5.179 -2.707 1.00 94.62 104 LYS A C 1
ATOM 857 O O . LYS A 1 104 ? 1.959 -5.350 -3.895 1.00 94.62 104 LYS A O 1
ATOM 862 N N . ILE A 1 105 ? 2.467 -4.461 -1.894 1.00 94.12 105 ILE A N 1
ATOM 863 C CA . ILE A 1 105 ? 3.694 -3.772 -2.317 1.00 94.12 105 ILE A CA 1
ATOM 864 C C . ILE A 1 105 ? 4.671 -4.757 -2.956 1.00 94.12 105 ILE A C 1
ATOM 866 O O . ILE A 1 105 ? 5.135 -4.528 -4.071 1.00 94.12 105 ILE A O 1
ATOM 870 N N . HIS A 1 106 ? 4.939 -5.876 -2.280 1.00 93.75 106 HIS A N 1
ATOM 871 C CA . HIS A 1 106 ? 5.859 -6.894 -2.772 1.00 93.75 106 HIS A CA 1
ATOM 872 C C . HIS A 1 106 ? 5.399 -7.477 -4.111 1.00 93.75 106 HIS A C 1
ATOM 874 O O . HIS A 1 106 ? 6.202 -7.617 -5.032 1.00 93.75 106 HIS A O 1
ATOM 880 N N . SER A 1 107 ? 4.103 -7.767 -4.256 1.00 93.56 107 SER A N 1
ATOM 881 C CA . SER A 1 107 ? 3.557 -8.259 -5.524 1.00 93.56 107 SER A CA 1
ATOM 882 C C . SER A 1 107 ? 3.682 -7.235 -6.660 1.00 93.56 107 SER A C 1
ATOM 884 O O . SER A 1 107 ? 4.047 -7.606 -7.773 1.00 93.56 107 SER A O 1
ATOM 886 N N . PHE A 1 108 ? 3.441 -5.951 -6.374 1.00 93.25 108 PHE A N 1
ATOM 887 C CA . PHE A 1 108 ? 3.521 -4.866 -7.347 1.00 93.25 108 PHE A CA 1
ATOM 888 C C . PHE A 1 108 ? 4.961 -4.630 -7.803 1.00 93.25 108 PHE A C 1
ATOM 890 O O . PHE A 1 108 ? 5.231 -4.535 -8.999 1.00 93.25 108 PHE A O 1
ATOM 897 N N . VAL A 1 109 ? 5.894 -4.580 -6.852 1.00 92.44 109 VAL A N 1
ATOM 898 C CA . VAL A 1 109 ? 7.324 -4.447 -7.130 1.00 92.44 109 VAL A CA 1
ATOM 899 C C . VAL A 1 109 ? 7.825 -5.623 -7.954 1.00 92.44 109 VAL A C 1
ATOM 901 O O . VAL A 1 109 ? 8.490 -5.407 -8.959 1.00 92.44 109 VAL A O 1
ATOM 904 N N . ARG A 1 110 ? 7.492 -6.857 -7.565 1.00 91.62 110 ARG A N 1
ATOM 905 C CA . ARG A 1 110 ? 7.957 -8.066 -8.254 1.00 91.62 110 ARG A CA 1
ATOM 906 C C . ARG A 1 110 ? 7.486 -8.120 -9.707 1.00 91.62 110 ARG A C 1
ATOM 908 O O . ARG A 1 110 ? 8.282 -8.444 -10.584 1.00 91.62 110 ARG A O 1
ATOM 915 N N . GLU A 1 111 ? 6.220 -7.798 -9.956 1.00 90.50 111 GLU A N 1
ATOM 916 C CA . GLU A 1 111 ? 5.650 -7.806 -11.305 1.00 90.50 111 GLU A CA 1
ATOM 917 C C . GLU A 1 111 ? 6.289 -6.729 -12.193 1.00 90.50 111 GLU A C 1
ATOM 919 O O . GLU A 1 111 ? 6.724 -7.014 -13.308 1.00 90.50 111 GLU A O 1
ATOM 924 N N . ASN A 1 112 ? 6.424 -5.499 -11.685 1.00 88.62 112 ASN A N 1
ATOM 925 C CA . ASN A 1 112 ? 7.062 -4.424 -12.444 1.00 88.62 112 ASN A CA 1
ATOM 926 C C . ASN A 1 112 ? 8.561 -4.661 -12.630 1.00 88.62 112 ASN A C 1
ATOM 928 O O . ASN A 1 112 ? 9.079 -4.410 -13.712 1.00 88.62 112 ASN A O 1
ATOM 932 N N . ALA A 1 113 ? 9.258 -5.197 -11.627 1.00 87.56 113 ALA A N 1
ATOM 933 C CA . ALA A 1 113 ? 10.671 -5.539 -11.735 1.00 87.56 113 ALA A CA 1
ATOM 934 C C . ALA A 1 113 ? 10.931 -6.560 -12.847 1.00 87.56 113 ALA A C 1
ATOM 936 O O . ALA A 1 113 ? 11.898 -6.400 -13.587 1.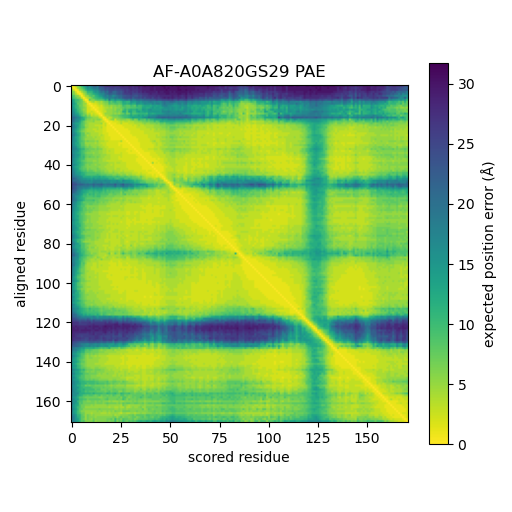00 87.56 113 ALA A O 1
ATOM 937 N N . GLY A 1 114 ? 10.055 -7.559 -13.013 1.00 83.50 114 GLY A N 1
ATOM 938 C CA . GLY A 1 114 ? 10.144 -8.522 -14.113 1.00 83.50 114 GLY A CA 1
ATOM 939 C C . GLY A 1 114 ? 10.091 -7.851 -15.488 1.00 83.50 114 GLY A C 1
ATOM 940 O O . GLY A 1 114 ? 10.966 -8.094 -16.318 1.00 83.50 114 GLY A O 1
ATOM 941 N N . LYS A 1 115 ? 9.119 -6.954 -15.697 1.00 83.19 115 LYS A N 1
ATOM 942 C CA . LYS A 1 115 ? 8.949 -6.201 -16.956 1.00 83.19 115 LYS A CA 1
ATOM 943 C C . LYS A 1 115 ? 10.102 -5.247 -17.226 1.00 83.19 115 LYS A C 1
ATOM 945 O O . LYS A 1 115 ? 10.599 -5.160 -18.340 1.00 83.19 115 LYS A O 1
ATOM 950 N N . ILE A 1 116 ? 10.529 -4.550 -16.178 1.00 82.69 116 ILE A N 1
ATOM 951 C CA . ILE A 1 116 ? 11.613 -3.585 -16.228 1.00 82.69 116 ILE A CA 1
ATOM 952 C C . ILE A 1 116 ? 12.902 -4.337 -16.601 1.00 82.69 116 ILE A C 1
ATOM 954 O O . ILE A 1 116 ? 13.510 -4.024 -17.618 1.00 82.69 116 ILE A O 1
ATOM 958 N N . ILE A 1 117 ? 13.332 -5.348 -15.833 1.00 80.69 117 ILE A N 1
ATOM 959 C CA . ILE A 1 117 ? 14.615 -6.064 -16.012 1.00 80.69 117 ILE A CA 1
ATOM 960 C C . ILE A 1 117 ? 14.678 -6.878 -17.308 1.00 80.69 117 ILE A C 1
ATOM 962 O O . ILE A 1 117 ? 15.728 -6.905 -17.946 1.00 80.69 117 ILE A O 1
ATOM 966 N N . SER A 1 118 ? 13.584 -7.534 -17.685 1.00 74.56 118 SER A N 1
ATOM 967 C CA . SER A 1 118 ? 13.504 -8.365 -18.883 1.00 74.56 118 SER A CA 1
ATOM 968 C C . SER A 1 118 ? 12.467 -7.775 -19.836 1.00 74.56 118 SER A C 1
ATOM 970 O O . SER A 1 118 ? 11.381 -8.353 -19.961 1.00 74.56 118 SER A O 1
ATOM 972 N N . PRO A 1 119 ? 12.769 -6.647 -20.510 1.00 66.56 119 PRO A N 1
ATOM 973 C CA . PRO A 1 119 ? 11.882 -6.139 -21.539 1.00 66.56 119 PRO A CA 1
ATOM 974 C C . PRO A 1 119 ? 11.791 -7.234 -22.599 1.00 66.56 119 PRO A C 1
ATOM 976 O O . PRO A 1 119 ? 12.793 -7.632 -23.196 1.00 66.56 119 PRO A O 1
ATOM 979 N N . SER A 1 120 ? 10.600 -7.805 -22.780 1.00 56.69 120 SER A N 1
ATOM 980 C CA . SER A 1 120 ? 10.349 -8.695 -23.912 1.00 56.69 120 SER A CA 1
ATOM 981 C C . SER A 1 120 ? 10.824 -7.971 -25.177 1.00 56.69 120 SER A C 1
ATOM 983 O O . SER A 1 120 ? 10.633 -6.764 -25.265 1.00 56.69 120 SER A O 1
ATOM 985 N N . ASN A 1 121 ? 11.418 -8.680 -26.146 1.00 46.72 121 ASN A N 1
ATOM 986 C CA . ASN A 1 121 ? 12.005 -8.156 -27.399 1.00 46.72 121 ASN A CA 1
ATOM 987 C C . ASN A 1 121 ? 11.009 -7.427 -28.347 1.00 46.72 121 ASN A C 1
ATOM 989 O O . ASN A 1 121 ? 11.096 -7.542 -29.568 1.00 46.72 121 ASN A O 1
ATOM 993 N N . LYS A 1 122 ? 10.028 -6.691 -27.827 1.00 49.38 122 LYS A N 1
ATOM 994 C CA . LYS A 1 122 ? 9.199 -5.744 -28.559 1.00 49.38 122 LYS A CA 1
ATOM 995 C C . LYS A 1 122 ? 9.983 -4.439 -28.642 1.00 49.38 122 LYS A C 1
ATOM 997 O O . LYS A 1 122 ? 9.911 -3.569 -27.786 1.00 49.38 122 LYS A O 1
ATOM 1002 N N . SER A 1 123 ? 10.805 -4.360 -29.678 1.00 44.06 123 SER A N 1
ATOM 1003 C CA . SER A 1 123 ? 11.440 -3.141 -30.164 1.00 44.06 123 SER A CA 1
ATOM 1004 C C . SER A 1 123 ? 10.448 -1.971 -30.178 1.00 44.06 123 SER A C 1
ATOM 1006 O O . SER A 1 123 ? 9.496 -2.034 -30.953 1.00 44.06 123 SER A O 1
ATOM 1008 N N . THR A 1 124 ? 10.645 -0.950 -29.332 1.00 45.59 124 THR A N 1
ATOM 1009 C CA . THR A 1 124 ? 10.611 0.509 -29.614 1.00 45.59 124 THR A CA 1
ATOM 1010 C C . THR A 1 124 ? 10.654 1.275 -28.276 1.00 45.59 124 THR A C 1
ATOM 1012 O O . THR A 1 124 ? 9.800 1.070 -27.416 1.00 45.59 124 THR A O 1
ATOM 1015 N N . ASP A 1 125 ? 11.598 2.212 -28.121 1.00 48.03 125 ASP A N 1
ATOM 1016 C CA . ASP A 1 125 ? 11.793 3.094 -26.945 1.00 48.03 125 ASP A CA 1
ATOM 1017 C C . ASP A 1 125 ? 10.549 3.908 -26.510 1.00 48.03 125 ASP A C 1
ATOM 1019 O O . ASP A 1 125 ? 10.527 4.497 -25.430 1.00 48.03 125 ASP A O 1
ATOM 1023 N N . SER A 1 126 ? 9.483 3.931 -27.315 1.00 45.38 126 SER A N 1
ATOM 1024 C CA . SER A 1 126 ? 8.203 4.577 -27.003 1.00 45.38 126 SER A CA 1
ATOM 1025 C C . SER A 1 126 ? 7.222 3.698 -26.210 1.00 45.38 126 SER A C 1
ATOM 1027 O O . SER A 1 126 ? 6.182 4.203 -25.791 1.00 45.38 126 SER A O 1
ATOM 1029 N N . GLN A 1 127 ? 7.522 2.410 -25.981 1.00 45.59 127 GLN A N 1
ATOM 1030 C CA . GLN A 1 127 ? 6.643 1.481 -25.250 1.00 45.59 127 GLN A CA 1
ATOM 1031 C C . GLN A 1 127 ? 7.001 1.282 -23.771 1.00 45.59 127 GLN A C 1
ATOM 1033 O O . GLN A 1 127 ? 6.144 0.838 -23.015 1.00 45.59 127 GLN A O 1
ATOM 1038 N N . LEU A 1 128 ? 8.189 1.679 -23.300 1.00 48.38 128 LEU A N 1
ATOM 1039 C CA . LEU A 1 128 ? 8.536 1.577 -21.870 1.00 48.38 128 LEU A CA 1
ATOM 1040 C C . LEU A 1 128 ? 7.613 2.427 -20.975 1.00 48.38 128 LEU A C 1
ATOM 1042 O O . LEU A 1 128 ? 7.255 2.012 -19.874 1.00 48.38 128 LEU A O 1
ATOM 1046 N N . SER A 1 129 ? 7.153 3.580 -21.472 1.00 45.19 129 SER A N 1
ATOM 1047 C CA . SER A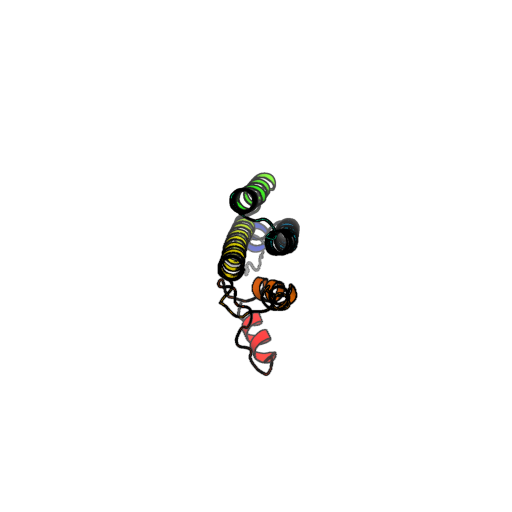 1 129 ? 6.119 4.401 -20.823 1.00 45.19 129 SER A CA 1
ATOM 1048 C C . SER A 1 129 ? 4.704 3.812 -20.937 1.00 45.19 129 SER A C 1
ATOM 1050 O O . SER A 1 129 ? 3.822 4.209 -20.179 1.00 45.19 129 SER A O 1
ATOM 1052 N N . SER A 1 130 ? 4.491 2.865 -21.858 1.00 50.84 130 SER A N 1
ATOM 1053 C CA . SER A 1 130 ? 3.241 2.118 -22.047 1.00 50.84 130 SER A CA 1
ATOM 1054 C C . SER A 1 130 ? 3.200 0.800 -21.262 1.00 50.84 130 SER A C 1
ATOM 1056 O O . SER A 1 130 ? 2.108 0.276 -21.050 1.00 50.84 130 SER A O 1
ATOM 1058 N N . GLU A 1 131 ? 4.346 0.235 -20.871 1.00 61.53 131 GLU A N 1
ATOM 1059 C CA . GLU A 1 131 ? 4.421 -1.035 -20.131 1.00 61.53 131 GLU A CA 1
ATOM 1060 C C . GLU A 1 131 ? 4.426 -0.851 -18.610 1.00 61.53 131 GLU A C 1
ATOM 1062 O O . GLU A 1 131 ? 3.997 -1.755 -17.884 1.00 61.53 131 GLU A O 1
ATOM 1067 N N . PHE A 1 132 ? 4.881 0.305 -18.111 1.00 70.12 132 PHE A N 1
ATOM 1068 C CA . PHE A 1 132 ? 4.791 0.606 -16.686 1.00 70.12 132 PHE A CA 1
ATOM 1069 C C . PHE A 1 132 ? 3.338 0.865 -16.289 1.00 70.12 132 PHE A C 1
ATOM 1071 O O . PHE A 1 132 ? 2.644 1.689 -16.889 1.00 70.12 132 PHE A O 1
ATOM 1078 N N . SER A 1 133 ? 2.878 0.167 -15.254 1.00 76.25 133 SER A N 1
ATOM 1079 C CA . SER A 1 133 ? 1.487 0.239 -14.830 1.00 76.25 133 SER A CA 1
ATOM 1080 C C . SER A 1 133 ? 1.100 1.652 -14.402 1.00 76.25 133 SER A C 1
ATOM 1082 O O . SER A 1 133 ? 1.774 2.293 -13.593 1.00 76.25 133 SER A O 1
ATOM 1084 N N . HIS A 1 134 ? -0.035 2.133 -14.900 1.00 84.56 134 HIS A N 1
ATOM 1085 C CA . HIS A 1 134 ? -0.529 3.458 -14.549 1.00 84.56 134 HIS A CA 1
ATOM 1086 C C . HIS A 1 134 ? -0.912 3.534 -13.065 1.00 84.56 134 HIS A C 1
ATOM 1088 O O . HIS A 1 134 ? -1.448 2.580 -12.494 1.00 84.56 134 HIS A O 1
ATOM 1094 N N . PHE A 1 135 ? -0.755 4.717 -12.461 1.00 88.00 135 PHE A N 1
ATOM 1095 C CA . PHE A 1 135 ? -1.148 4.975 -11.070 1.00 88.00 135 PHE A CA 1
ATOM 1096 C C . PHE A 1 135 ? -2.579 4.517 -10.746 1.00 88.00 135 PHE A C 1
ATOM 1098 O O . PHE A 1 135 ? -2.821 3.949 -9.687 1.00 88.00 135 PHE A O 1
ATOM 1105 N N . ASN A 1 136 ? -3.527 4.690 -11.675 1.00 89.31 136 ASN A N 1
ATOM 1106 C CA . ASN A 1 136 ? -4.916 4.264 -11.481 1.00 89.31 136 ASN A CA 1
ATOM 1107 C C . ASN A 1 136 ? -5.058 2.734 -11.326 1.00 89.31 136 ASN A C 1
ATOM 1109 O O . ASN A 1 136 ? -5.849 2.260 -10.516 1.00 89.31 136 ASN A O 1
ATOM 1113 N N . GLN A 1 137 ? -4.270 1.944 -12.064 1.00 90.62 137 GLN A N 1
ATOM 1114 C CA . GLN A 1 137 ? -4.268 0.481 -11.932 1.00 90.62 137 GLN A CA 1
ATOM 1115 C C . GLN A 1 137 ? -3.674 0.054 -10.588 1.00 90.62 137 GLN A C 1
ATOM 1117 O O . GLN A 1 137 ? -4.209 -0.843 -9.938 1.00 90.62 137 GLN A O 1
ATOM 1122 N N . TYR A 1 138 ? -2.608 0.728 -10.147 1.00 91.62 138 TYR A N 1
ATOM 1123 C CA . TYR A 1 138 ? -2.016 0.501 -8.832 1.00 91.62 138 TYR A CA 1
ATOM 1124 C C . TYR A 1 138 ? -2.985 0.860 -7.694 1.00 91.62 138 TYR A C 1
ATOM 1126 O O . TYR A 1 138 ? -3.192 0.059 -6.782 1.00 91.62 138 TYR A O 1
ATOM 1134 N N . LEU A 1 139 ? -3.648 2.017 -7.785 1.00 92.44 139 LEU A N 1
ATOM 1135 C CA . LEU A 1 139 ? -4.667 2.440 -6.826 1.00 92.44 139 LEU A CA 1
ATOM 1136 C C . LEU A 1 139 ? -5.823 1.432 -6.776 1.00 92.44 139 LEU A C 1
ATOM 1138 O O . LEU A 1 139 ? -6.220 1.000 -5.698 1.00 92.44 139 LEU A O 1
ATOM 1142 N N . TYR A 1 140 ? -6.321 0.996 -7.937 1.00 92.94 140 TYR A N 1
ATOM 1143 C CA . TYR A 1 140 ? -7.353 -0.037 -8.019 1.00 92.94 140 TYR A CA 1
ATOM 1144 C C . TYR A 1 140 ? -6.903 -1.343 -7.353 1.00 92.94 140 TYR A C 1
ATOM 1146 O O . TYR A 1 140 ? -7.636 -1.923 -6.552 1.00 92.94 140 TYR A O 1
ATOM 1154 N N . PHE A 1 141 ? -5.674 -1.784 -7.628 1.00 94.06 141 PHE A N 1
ATOM 1155 C CA . PHE A 1 141 ? -5.104 -2.973 -7.009 1.00 94.06 141 PHE A CA 1
ATOM 1156 C C . PHE A 1 141 ? -5.026 -2.861 -5.484 1.00 94.06 141 PHE A C 1
ATOM 1158 O O . PHE A 1 141 ? -5.281 -3.850 -4.798 1.00 94.06 141 PHE A O 1
ATOM 1165 N N . LEU A 1 142 ? -4.731 -1.683 -4.928 1.00 92.00 142 LEU A N 1
ATOM 1166 C CA . LEU A 1 142 ? -4.633 -1.492 -3.479 1.00 92.00 142 LEU A CA 1
ATOM 1167 C C . LEU A 1 142 ? -5.941 -1.833 -2.745 1.00 92.00 142 LEU A C 1
ATOM 1169 O O . LEU A 1 142 ? -5.893 -2.382 -1.639 1.00 92.00 142 LEU A O 1
ATOM 1173 N N . TYR A 1 143 ? -7.087 -1.589 -3.384 1.00 92.06 143 TYR A N 1
ATOM 1174 C CA . TYR A 1 143 ? -8.421 -1.882 -2.847 1.00 92.06 143 TYR A CA 1
ATOM 1175 C C . TYR A 1 143 ? -9.024 -3.193 -3.360 1.00 92.06 143 TYR A C 1
ATOM 1177 O O . TYR A 1 143 ? -9.972 -3.703 -2.768 1.00 92.06 143 TYR A O 1
ATOM 1185 N N . ALA A 1 144 ? -8.472 -3.778 -4.425 1.00 92.81 144 ALA A N 1
ATOM 1186 C CA . ALA A 1 144 ? -8.925 -5.068 -4.926 1.00 92.81 144 ALA A CA 1
ATOM 1187 C C . ALA A 1 144 ? -8.729 -6.180 -3.872 1.00 92.81 144 ALA A C 1
ATOM 1189 O O . ALA A 1 144 ? -7.692 -6.203 -3.189 1.00 92.81 144 ALA A O 1
ATOM 1190 N N . PRO A 1 145 ? -9.655 -7.153 -3.771 1.00 91.94 145 PRO A N 1
ATOM 1191 C CA . PRO A 1 145 ? -9.567 -8.288 -2.848 1.00 91.94 145 PRO A CA 1
ATOM 1192 C C . PRO A 1 145 ? -8.588 -9.365 -3.355 1.00 91.94 145 PRO A C 1
ATOM 1194 O O . PRO A 1 145 ? -8.865 -10.559 -3.339 1.00 91.94 145 PRO A O 1
ATOM 1197 N N . THR A 1 146 ? -7.432 -8.939 -3.862 1.00 93.25 146 THR A N 1
ATOM 1198 C CA . THR A 1 146 ? -6.384 -9.794 -4.420 1.00 93.25 146 THR A CA 1
ATOM 1199 C C . THR A 1 146 ? -5.018 -9.335 -3.933 1.00 93.25 146 THR A C 1
ATOM 1201 O O . THR A 1 146 ? -4.769 -8.134 -3.791 1.00 93.25 146 THR A O 1
ATOM 1204 N N . LEU A 1 147 ? -4.110 -10.288 -3.729 1.00 92.75 147 LEU A N 1
ATOM 1205 C CA . LEU A 1 147 ? -2.722 -10.029 -3.327 1.00 92.75 147 LEU A CA 1
ATOM 1206 C C . LEU A 1 147 ? -1.732 -10.062 -4.495 1.00 92.75 147 LEU A C 1
ATOM 1208 O O . LEU A 1 147 ? -0.565 -9.756 -4.302 1.00 92.75 147 LEU A O 1
ATOM 1212 N N . VAL A 1 148 ? -2.179 -10.444 -5.691 1.00 92.31 148 VAL A N 1
ATOM 1213 C CA . VAL A 1 148 ? -1.335 -10.547 -6.887 1.00 92.31 148 VAL A CA 1
ATOM 1214 C C . VAL A 1 148 ? -1.656 -9.390 -7.811 1.00 92.31 148 VAL A C 1
ATOM 1216 O O . VAL A 1 148 ? -2.793 -9.323 -8.280 1.00 92.31 148 VAL A O 1
ATOM 1219 N N . PHE A 1 149 ? -0.678 -8.520 -8.067 1.00 91.88 149 PHE A N 1
ATOM 1220 C CA . PHE A 1 149 ? -0.794 -7.404 -9.003 1.00 91.88 149 PHE A CA 1
ATOM 1221 C C . PHE A 1 149 ? -0.924 -7.879 -10.464 1.00 91.88 149 PHE A C 1
ATOM 1223 O O . PHE A 1 149 ? -0.258 -8.827 -10.873 1.00 91.88 149 PHE A O 1
ATOM 1230 N N . ARG A 1 150 ? -1.802 -7.229 -11.240 1.00 86.81 150 ARG A N 1
ATOM 1231 C CA . ARG A 1 150 ? -1.993 -7.399 -12.690 1.00 86.81 150 ARG A CA 1
ATOM 1232 C C . ARG A 1 150 ? -2.392 -6.054 -13.296 1.00 86.81 150 ARG A C 1
ATOM 1234 O O . ARG A 1 150 ? -3.152 -5.315 -12.673 1.00 86.81 150 ARG A O 1
ATOM 1241 N N . ASP A 1 151 ? -1.966 -5.770 -14.525 1.00 85.69 151 ASP A N 1
ATOM 1242 C CA . ASP A 1 151 ? -2.353 -4.517 -15.203 1.00 85.69 151 ASP A CA 1
ATOM 1243 C C . ASP A 1 151 ? -3.847 -4.478 -15.534 1.00 85.69 151 ASP A C 1
ATOM 1245 O O . ASP A 1 151 ? -4.500 -3.434 -15.453 1.00 85.69 151 ASP A O 1
ATOM 1249 N N . VAL A 1 152 ? -4.400 -5.638 -15.901 1.00 87.31 152 VAL A N 1
ATOM 1250 C CA . VAL A 1 152 ? -5.803 -5.796 -16.280 1.00 87.31 152 VAL A CA 1
ATOM 1251 C C . VAL A 1 152 ? -6.412 -6.944 -15.485 1.00 87.31 152 VAL A C 1
ATOM 1253 O O . VAL A 1 152 ? -6.035 -8.106 -15.636 1.00 87.31 152 VAL A O 1
ATOM 1256 N N . TYR A 1 153 ? -7.385 -6.610 -14.639 1.00 88.56 153 TYR A N 1
ATOM 1257 C CA . TYR A 1 153 ? -8.230 -7.588 -13.960 1.00 88.56 153 TYR A CA 1
ATOM 1258 C C . TYR A 1 153 ? -9.514 -7.825 -14.756 1.00 88.56 153 TYR A C 1
ATOM 1260 O O . TYR A 1 153 ? -10.038 -6.874 -15.344 1.00 88.56 153 TYR A O 1
ATOM 1268 N N . PRO A 1 154 ? -10.059 -9.054 -14.753 1.00 91.94 154 PRO A N 1
ATOM 1269 C CA . PRO A 1 154 ? -11.387 -9.303 -15.297 1.00 91.94 154 PRO A CA 1
ATOM 1270 C C . PRO A 1 154 ? -12.420 -8.482 -14.516 1.00 91.94 154 PRO A C 1
ATOM 1272 O O . PRO A 1 154 ? -12.416 -8.471 -13.285 1.00 91.94 154 PRO A O 1
ATOM 1275 N N . ARG A 1 155 ? -13.296 -7.775 -15.235 1.00 91.00 155 ARG A N 1
ATOM 1276 C CA . ARG A 1 155 ? -14.329 -6.905 -14.658 1.00 91.00 155 ARG A CA 1
ATOM 1277 C C . ARG A 1 155 ? -15.709 -7.383 -15.075 1.00 91.00 155 ARG A C 1
ATOM 1279 O O . ARG A 1 155 ? -15.902 -7.849 -16.194 1.00 91.00 155 ARG A O 1
ATOM 1286 N N . THR A 1 156 ? -16.674 -7.225 -14.181 1.00 93.06 156 THR A N 1
ATOM 1287 C CA . THR A 1 156 ? -18.087 -7.380 -14.522 1.00 93.06 156 THR A CA 1
ATOM 1288 C C . THR A 1 156 ? -18.565 -6.155 -15.301 1.00 93.06 156 THR A C 1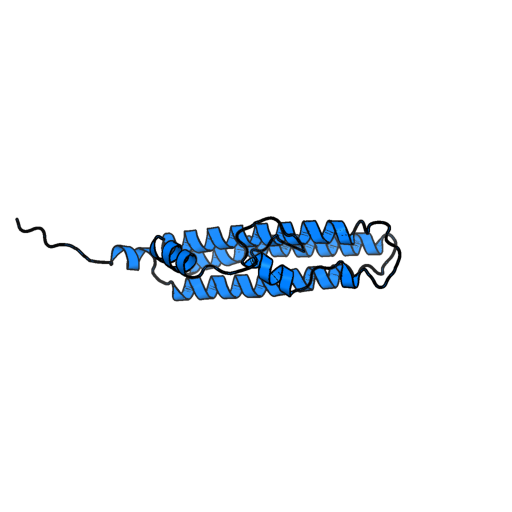
ATOM 1290 O O . THR A 1 156 ? -18.112 -5.041 -15.044 1.00 93.06 156 THR A O 1
ATOM 1293 N N . SER A 1 157 ? -19.499 -6.341 -16.235 1.00 92.81 157 SER A N 1
ATOM 1294 C CA . SER A 1 157 ? -20.064 -5.249 -17.046 1.00 92.81 157 SER A CA 1
ATOM 1295 C C . SER A 1 157 ? -20.885 -4.249 -16.225 1.00 92.81 157 SER A C 1
ATOM 1297 O O . SER A 1 157 ? -20.932 -3.070 -16.557 1.00 92.81 157 SER A O 1
ATOM 1299 N N . THR A 1 158 ? -21.518 -4.706 -15.142 1.00 94.38 158 THR A N 1
ATOM 1300 C CA . THR A 1 158 ? -22.398 -3.889 -14.292 1.00 94.38 158 THR A CA 1
ATOM 1301 C C . THR A 1 158 ? -22.167 -4.158 -12.807 1.00 94.38 158 THR A C 1
ATOM 1303 O O . THR A 1 158 ? -21.856 -5.289 -12.422 1.00 94.38 158 THR A O 1
ATOM 1306 N N . ILE A 1 159 ? -22.387 -3.146 -11.962 1.00 93.19 159 ILE A N 1
ATOM 1307 C CA . ILE A 1 159 ? -22.352 -3.264 -10.496 1.00 93.19 159 ILE A CA 1
ATOM 1308 C C . ILE A 1 159 ? -23.765 -3.568 -9.983 1.00 93.19 159 ILE A C 1
ATOM 1310 O O . ILE A 1 159 ? -24.692 -2.786 -10.183 1.00 93.19 159 ILE A O 1
ATOM 1314 N N . ARG A 1 160 ? -23.938 -4.704 -9.297 1.00 95.00 160 ARG A N 1
ATOM 1315 C CA . ARG A 1 160 ? -25.219 -5.111 -8.696 1.00 95.00 160 ARG A CA 1
ATOM 1316 C C . ARG A 1 160 ? -25.331 -4.576 -7.267 1.00 95.00 160 ARG A C 1
ATOM 1318 O O . ARG A 1 160 ? -25.083 -5.310 -6.315 1.00 95.00 160 ARG A O 1
ATOM 1325 N N . TRP A 1 161 ? -25.714 -3.308 -7.122 1.00 95.12 161 TRP A N 1
ATOM 1326 C CA . TRP A 1 161 ? -25.786 -2.619 -5.823 1.00 95.12 161 TRP A CA 1
ATOM 1327 C C . TRP A 1 161 ? -26.643 -3.331 -4.776 1.00 95.12 161 TRP A C 1
ATOM 1329 O O . TRP A 1 161 ? -26.248 -3.374 -3.618 1.00 95.12 161 TRP A O 1
ATOM 1339 N N . ASN A 1 162 ? -27.755 -3.960 -5.176 1.00 94.44 162 ASN A N 1
ATOM 1340 C CA . ASN A 1 162 ? -28.595 -4.722 -4.246 1.00 94.44 162 ASN A CA 1
ATOM 1341 C C . ASN A 1 162 ? -27.794 -5.821 -3.521 1.00 94.44 162 ASN A C 1
ATOM 1343 O O . ASN A 1 162 ? -27.856 -5.942 -2.305 1.00 94.44 162 ASN A O 1
ATOM 1347 N N . ILE A 1 163 ? -26.948 -6.553 -4.253 1.00 93.56 163 ILE A N 1
ATOM 1348 C CA . ILE A 1 163 ? -26.095 -7.595 -3.666 1.00 93.56 163 ILE A CA 1
ATOM 1349 C C . ILE A 1 163 ? -25.032 -6.975 -2.758 1.00 93.56 163 ILE A C 1
ATOM 1351 O O . ILE A 1 163 ? -24.756 -7.520 -1.698 1.00 93.56 163 ILE A O 1
ATOM 1355 N N . VAL A 1 164 ? -24.450 -5.835 -3.140 1.00 93.88 164 VAL A N 1
ATOM 1356 C CA . VAL A 1 164 ? -23.458 -5.138 -2.303 1.00 93.88 164 VAL A CA 1
ATOM 1357 C C . VAL A 1 164 ? -24.070 -4.746 -0.959 1.00 93.88 164 VAL A C 1
ATOM 1359 O O . VAL A 1 164 ? -23.477 -5.034 0.075 1.00 93.88 164 VAL A O 1
ATOM 1362 N N . PHE A 1 165 ? -25.270 -4.158 -0.960 1.00 95.38 165 PHE A N 1
ATOM 1363 C CA . PHE A 1 165 ? -25.973 -3.796 0.272 1.00 95.38 165 PHE A CA 1
ATOM 1364 C C . PHE A 1 165 ? -26.374 -5.021 1.099 1.00 95.38 165 PHE A C 1
ATOM 1366 O O . PHE A 1 165 ? -26.207 -5.000 2.314 1.00 95.38 165 PHE A O 1
ATOM 1373 N N . GLN A 1 166 ? -26.846 -6.097 0.461 1.00 94.75 166 GLN A N 1
ATOM 1374 C CA . GLN A 1 166 ? -27.175 -7.347 1.154 1.00 94.75 166 GLN A CA 1
ATOM 1375 C C . GLN A 1 166 ? -25.948 -7.969 1.831 1.00 94.75 166 GLN A C 1
ATOM 1377 O O . GLN A 1 166 ? -26.019 -8.340 2.997 1.00 94.75 166 GLN A O 1
ATOM 1382 N N . MET A 1 167 ? -24.816 -8.036 1.126 1.00 93.38 167 MET A N 1
ATOM 1383 C CA . MET A 1 167 ? -23.568 -8.575 1.672 1.00 93.38 167 MET A CA 1
ATOM 1384 C C . MET A 1 167 ? -23.008 -7.683 2.780 1.00 93.38 167 MET A C 1
ATOM 1386 O O . MET A 1 167 ? -22.527 -8.193 3.782 1.00 93.38 167 MET A O 1
ATOM 1390 N N . PHE A 1 168 ? -23.104 -6.359 2.632 1.00 92.50 168 PHE A N 1
ATOM 1391 C CA . PHE A 1 168 ? -22.673 -5.426 3.671 1.00 92.50 168 PHE A CA 1
ATOM 1392 C C . PHE A 1 168 ? -23.556 -5.494 4.921 1.00 92.50 168 PHE A C 1
ATOM 1394 O O . PHE A 1 168 ? -23.045 -5.361 6.019 1.00 92.50 168 PHE A O 1
ATOM 1401 N N . GLY A 1 169 ? -24.864 -5.727 4.776 1.00 93.56 169 GLY A N 1
ATOM 1402 C CA . GLY A 1 169 ? -25.763 -5.915 5.919 1.00 93.56 169 GLY A CA 1
ATOM 1403 C C . GLY A 1 169 ? -25.590 -7.255 6.642 1.00 93.56 169 GLY A C 1
ATOM 1404 O O . GLY A 1 169 ? -26.072 -7.399 7.761 1.00 93.56 169 GLY A O 1
ATOM 1405 N N . GLN A 1 170 ? -24.941 -8.237 6.008 1.00 94.06 170 GLN A N 1
ATOM 1406 C CA . GLN A 1 170 ? -24.667 -9.548 6.601 1.00 94.06 170 GLN A CA 1
ATOM 1407 C C . GLN A 1 170 ? -23.386 -9.567 7.455 1.00 94.06 170 GLN A C 1
ATOM 1409 O O . GLN A 1 170 ? -23.296 -10.385 8.371 1.00 94.06 170 GLN A O 1
ATOM 1414 N N . VAL A 1 171 ? -22.399 -8.730 7.120 1.00 88.44 171 VAL A N 1
ATOM 1415 C CA . VAL A 1 171 ? -21.095 -8.626 7.803 1.00 88.44 171 VAL A CA 1
ATOM 1416 C C . VAL A 1 171 ? -21.204 -7.718 9.020 1.00 88.44 171 VAL A C 1
ATOM 1418 O O . VAL A 1 171 ? -20.684 -8.126 10.081 1.00 88.44 171 VAL A O 1
#

Secondary structure (DSSP, 8-state):
--------THHHHHHSTTHHHHHHHHHHHHHHHHHHHHHHHHHHHHHTT--THHHHHHHHHHHHHHHHHHHHHHHHHHHHHHHHT--HHHHHHHHHHHHHHHHHHHHHHHHHHHHHHS--S---TTSHHHHSPPHHHHHHHHHSS-SS--SS----SS--HHHHHHHHHH-

Radius of gyration: 21.57 Å; Cα contacts (8 Å, |Δi|>4): 78; chains: 1; bounding box: 64×21×70 Å

InterPro domains:
  IPR014371 Sterol O-acyltransferase, ACAT/DAG/ARE types [PTHR10408] (25-169)

Mean predicted aligned error: 7.98 Å

Nearest PDB structures (foldseek):
  6l48-assembly1_B  TM=9.095E-01  e=2.873E-06  Homo sapiens
  6vum-assembly1_A  TM=9.288E-01  e=6.037E-06  Homo sapiens
  6p2p-assembly1_B  TM=9.296E-01  e=1.333E-05  Homo sapiens
  6l47-assembly1_B  TM=9.153E-01  e=1.625E-05  Homo sapiens
  6p2p-assembly1_A  TM=9.184E-01  e=1.794E-05  Homo sapiens

pLDDT: mean 84.41, std 13.18, range [41.09, 95.38]

Organism: NCBI:txid433720

Foldseek 3Di:
DDPDPPPPCVVVCQQCPPVVVLCVLLVVLLVCLLPCLLVLLVCLLVVCPDDDPVNVVSVVVSVVVVVVVLVCLVPVLVVVCVVVVHHPNSNVVSVVSSVLSSLQSVQLSVVSVCCSVCVDPPDDPVCSVVPRADSVQSVVSSPDPDSHRDSDDDDDPDDPVVVVVVVVVVD

Sequence (171 aa):
FFVRPNWTFELLFLTVGQLHITIIIWSVMTFCTTFLVYYGTYIWANGRKFSGTILKLYDMCWLLIYICYVMGLLTIPCCQVMKYQLPFAATATIIAEQLRQILKIHSFVRENAGKIISPSNKSTDSQLSSEFSHFNQYLYFLYAPTLVFRDVYPRTSTIRWNIVFQMFGQV

Solvent-accessible surface area (backbone atoms only — not comparable to full-atom values): 10187 Å² total; per-residue (Å²): 135,83,81,73,85,79,84,66,61,56,67,53,52,59,33,49,38,65,52,70,59,53,52,49,54,50,49,53,53,52,52,53,48,55,52,52,54,53,52,52,52,50,52,52,63,72,60,69,80,56,69,72,70,61,34,57,50,50,53,49,54,50,51,51,52,50,51,54,47,53,52,44,62,59,47,53,59,52,53,49,42,65,74,67,65,54,27,68,55,44,46,52,50,51,52,53,51,47,53,53,48,54,46,37,52,51,30,44,50,53,56,50,47,49,50,65,78,54,63,68,93,71,88,53,93,80,44,63,78,68,68,53,76,52,69,69,46,54,54,51,47,75,73,42,99,57,59,71,66,64,85,76,74,94,74,76,94,70,85,63,60,69,58,54,53,53,54,60,73,72,109